Protein AF-A0A947AIR0-F1 (afdb_monomer_lite)

Radius of gyration: 21.08 Å; chains: 1; bounding box: 54×24×46 Å

Sequence (71 aa):
MARNRRNRITNLDIAITFALTSVFIWLAYRVNVEVDYKWNWGVIPQYLIRFDPEKSRWVWGLIMQGVFTTL

Structure (mmCIF, N/CA/C/O backbone):
data_AF-A0A947AIR0-F1
#
_entry.id   AF-A0A947AIR0-F1
#
loop_
_atom_site.group_PDB
_atom_site.id
_atom_site.type_symbol
_atom_site.label_atom_id
_atom_site.label_alt_id
_atom_site.label_comp_id
_atom_site.label_asym_id
_atom_site.label_entity_id
_atom_site.label_seq_id
_atom_site.pdbx_PDB_ins_code
_atom_site.Cartn_x
_atom_site.Cartn_y
_atom_site.Cartn_z
_atom_site.occupancy
_atom_site.B_iso_or_equiv
_atom_site.auth_seq_id
_atom_site.auth_comp_id
_atom_site.auth_asym_id
_atom_site.auth_atom_id
_atom_site.pdbx_PDB_model_num
ATOM 1 N N . MET A 1 1 ? 34.032 -2.055 4.170 1.00 38.78 1 MET A N 1
ATOM 2 C CA . MET A 1 1 ? 34.249 -1.367 2.876 1.00 38.78 1 MET A CA 1
ATOM 3 C C . MET A 1 1 ? 32.894 -1.017 2.265 1.00 38.78 1 MET A C 1
ATOM 5 O O . MET A 1 1 ? 32.276 -1.866 1.637 1.00 38.78 1 MET A O 1
ATOM 9 N N . ALA A 1 2 ? 32.378 0.190 2.515 1.00 49.81 2 ALA A N 1
ATOM 10 C CA . ALA A 1 2 ? 31.091 0.624 1.969 1.00 49.81 2 ALA A CA 1
ATOM 11 C C . ALA A 1 2 ? 31.261 0.986 0.484 1.00 49.81 2 ALA A C 1
ATOM 13 O O . ALA A 1 2 ? 31.963 1.933 0.133 1.00 49.81 2 ALA A O 1
ATOM 14 N N . ARG A 1 3 ? 30.665 0.185 -0.402 1.00 53.84 3 ARG A N 1
ATOM 15 C CA . ARG A 1 3 ? 30.709 0.372 -1.856 1.00 53.84 3 ARG A CA 1
ATOM 16 C C . ARG A 1 3 ? 29.855 1.582 -2.229 1.00 53.84 3 ARG A C 1
ATOM 18 O O . ARG A 1 3 ? 28.643 1.466 -2.372 1.00 53.84 3 ARG A O 1
ATOM 25 N N . ASN A 1 4 ? 30.501 2.735 -2.381 1.00 55.31 4 ASN A N 1
ATOM 26 C CA . ASN A 1 4 ? 29.876 3.972 -2.834 1.00 55.31 4 ASN A CA 1
ATOM 27 C C . ASN A 1 4 ? 29.479 3.835 -4.318 1.00 55.31 4 ASN A C 1
ATOM 29 O O . ASN A 1 4 ? 30.260 4.142 -5.221 1.00 55.31 4 ASN A O 1
ATOM 33 N N . ARG A 1 5 ? 28.289 3.286 -4.588 1.00 60.28 5 ARG A N 1
ATOM 34 C CA . ARG A 1 5 ? 27.712 3.282 -5.935 1.00 60.28 5 ARG A CA 1
ATOM 35 C C . ARG A 1 5 ? 27.183 4.686 -6.204 1.00 60.28 5 ARG A C 1
ATOM 37 O O . ARG A 1 5 ? 26.156 5.075 -5.666 1.00 60.28 5 ARG A O 1
ATOM 44 N N . ARG A 1 6 ? 27.889 5.454 -7.041 1.00 58.56 6 ARG A N 1
ATOM 45 C CA . ARG A 1 6 ? 27.288 6.617 -7.706 1.00 58.56 6 ARG A CA 1
ATOM 46 C C . ARG A 1 6 ? 26.051 6.105 -8.443 1.00 58.56 6 ARG A C 1
ATOM 48 O O . ARG A 1 6 ? 26.204 5.371 -9.416 1.00 58.56 6 ARG A O 1
ATOM 55 N N . ASN A 1 7 ? 24.861 6.459 -7.965 1.00 60.97 7 ASN A N 1
ATOM 56 C CA . ASN A 1 7 ? 23.595 6.151 -8.625 1.00 60.97 7 ASN A CA 1
ATOM 57 C C . ASN A 1 7 ? 23.523 6.956 -9.929 1.00 60.97 7 ASN A C 1
ATOM 59 O O . ASN A 1 7 ? 22.949 8.040 -9.978 1.00 60.97 7 ASN A O 1
ATOM 63 N N . ARG A 1 8 ? 24.188 6.472 -10.981 1.00 71.00 8 ARG A N 1
ATOM 64 C CA . ARG A 1 8 ? 23.971 6.975 -12.335 1.00 71.00 8 ARG A CA 1
ATOM 65 C C . ARG A 1 8 ? 22.626 6.425 -12.776 1.00 71.00 8 ARG A C 1
ATOM 67 O O . ARG A 1 8 ? 22.539 5.247 -13.105 1.00 71.00 8 ARG A O 1
ATOM 74 N N . ILE A 1 9 ? 21.605 7.277 -12.734 1.00 76.12 9 ILE A N 1
ATOM 75 C CA . ILE A 1 9 ? 20.317 6.991 -13.359 1.00 76.12 9 ILE A CA 1
ATOM 76 C C . ILE A 1 9 ? 20.609 6.733 -14.835 1.00 76.12 9 ILE A C 1
ATOM 78 O O . ILE A 1 9 ? 21.078 7.619 -15.551 1.00 76.12 9 ILE A O 1
ATOM 82 N N . THR A 1 10 ? 20.430 5.489 -15.255 1.00 84.44 10 THR A N 1
ATOM 83 C CA . THR A 1 10 ? 20.658 5.062 -16.633 1.00 84.44 10 THR A CA 1
ATOM 84 C C . THR A 1 10 ? 19.368 5.272 -17.425 1.00 84.44 10 THR A C 1
ATOM 86 O O . THR A 1 10 ? 18.279 5.218 -16.860 1.00 84.44 10 THR A O 1
ATOM 89 N N . ASN A 1 11 ? 19.446 5.471 -18.745 1.00 86.50 11 ASN A N 1
ATOM 90 C CA . ASN A 1 11 ? 18.248 5.616 -19.591 1.00 86.50 11 ASN A CA 1
ATOM 91 C C . ASN A 1 11 ? 17.276 4.425 -19.446 1.00 86.50 11 ASN A C 1
ATOM 93 O O . ASN A 1 11 ? 16.066 4.597 -19.561 1.00 86.50 11 ASN A O 1
ATOM 97 N N . LEU A 1 12 ? 17.804 3.234 -19.138 1.00 86.81 12 LEU A N 1
ATOM 98 C CA . LEU A 1 12 ? 17.013 2.048 -18.805 1.00 86.81 12 LEU A CA 1
ATOM 99 C C . LEU A 1 12 ? 16.215 2.218 -17.507 1.00 86.81 12 LEU A C 1
ATOM 101 O O . LEU A 1 12 ? 15.047 1.847 -17.477 1.00 86.81 12 LEU A O 1
ATOM 105 N N . ASP A 1 13 ? 16.796 2.824 -16.469 1.00 87.31 13 ASP A N 1
ATOM 106 C CA . ASP A 1 13 ? 16.099 3.074 -15.200 1.00 87.31 13 ASP A CA 1
ATOM 107 C C . ASP A 1 13 ? 14.911 4.019 -15.416 1.00 87.31 13 ASP A C 1
ATOM 109 O O . ASP A 1 13 ? 13.833 3.807 -14.862 1.00 87.31 13 ASP A O 1
ATOM 113 N N . ILE A 1 14 ? 15.084 5.029 -16.276 1.00 91.25 14 ILE A N 1
ATOM 114 C CA . ILE A 1 14 ? 14.016 5.964 -16.656 1.00 91.25 14 ILE A CA 1
ATOM 115 C C . ILE A 1 14 ? 12.916 5.230 -17.424 1.00 91.25 14 ILE A C 1
ATOM 117 O O . ILE A 1 14 ? 11.743 5.373 -17.087 1.00 91.25 14 ILE A O 1
ATOM 121 N N . ALA A 1 15 ? 13.281 4.415 -18.417 1.00 94.75 15 ALA A N 1
ATOM 122 C CA . ALA A 1 15 ? 12.320 3.657 -19.214 1.00 94.75 15 ALA A CA 1
ATOM 123 C C . ALA A 1 15 ? 11.508 2.671 -18.358 1.00 94.75 15 ALA A C 1
ATOM 125 O O . ALA A 1 15 ? 10.286 2.607 -18.480 1.00 94.75 15 ALA A O 1
ATOM 126 N N . ILE A 1 16 ? 12.171 1.946 -17.452 1.00 93.94 16 ILE A N 1
ATOM 127 C CA . ILE A 1 16 ? 11.524 0.994 -16.540 1.00 93.94 16 ILE A CA 1
ATOM 128 C C . ILE A 1 16 ? 10.600 1.727 -15.569 1.00 93.94 16 ILE A C 1
ATOM 130 O O . ILE A 1 16 ? 9.456 1.314 -15.383 1.00 93.94 16 ILE A O 1
ATOM 134 N N . THR A 1 17 ? 11.063 2.834 -14.983 1.00 93.50 17 THR A N 1
ATOM 135 C CA . THR A 1 17 ? 10.243 3.641 -14.070 1.00 93.50 17 THR A CA 1
ATOM 136 C C . THR A 1 17 ? 9.009 4.171 -14.792 1.00 93.50 17 THR A C 1
ATOM 138 O O . THR A 1 17 ? 7.901 4.023 -14.291 1.00 93.50 17 THR A O 1
ATOM 141 N N . PHE A 1 18 ? 9.172 4.707 -16.002 1.00 95.69 18 PHE A N 1
ATOM 142 C CA . PHE A 1 18 ? 8.062 5.224 -16.796 1.00 95.69 18 PHE A CA 1
ATOM 143 C C . PHE A 1 18 ? 7.050 4.134 -17.174 1.00 95.69 18 PHE A C 1
ATOM 145 O O . PHE A 1 18 ? 5.840 4.349 -17.066 1.00 95.69 18 PHE A O 1
ATOM 152 N N . ALA A 1 19 ? 7.526 2.948 -17.566 1.00 95.88 19 ALA A N 1
ATOM 153 C CA . ALA A 1 19 ? 6.669 1.805 -17.861 1.00 95.88 19 ALA A CA 1
ATOM 154 C C . ALA A 1 19 ? 5.872 1.368 -16.621 1.00 95.88 19 ALA A C 1
ATOM 156 O O . ALA A 1 19 ? 4.654 1.221 -16.695 1.00 95.88 19 ALA A O 1
ATOM 157 N N . LEU A 1 20 ? 6.534 1.240 -15.467 1.00 96.31 20 LEU A N 1
ATOM 158 C CA . LEU A 1 20 ? 5.881 0.907 -14.199 1.00 96.31 20 LEU A CA 1
ATOM 159 C C . LEU A 1 20 ? 4.831 1.952 -13.820 1.00 96.31 20 LEU A C 1
ATOM 161 O O . LEU A 1 20 ? 3.688 1.596 -13.539 1.00 96.31 20 LEU A O 1
ATOM 165 N N . THR A 1 21 ? 5.183 3.238 -13.858 1.00 96.56 21 THR A N 1
ATOM 166 C CA . THR A 1 21 ? 4.251 4.330 -13.558 1.00 96.56 21 THR A CA 1
ATOM 167 C C . THR A 1 21 ? 3.038 4.298 -14.486 1.00 96.56 21 THR A C 1
ATOM 169 O O . THR A 1 21 ? 1.913 4.433 -14.012 1.00 96.56 21 THR A O 1
ATOM 172 N N . SER A 1 22 ? 3.237 4.045 -15.781 1.00 95.81 22 SER A N 1
ATOM 173 C CA . SER A 1 22 ? 2.142 3.935 -16.752 1.00 95.81 22 SER A CA 1
ATOM 174 C C . SER A 1 22 ? 1.193 2.780 -16.419 1.00 95.81 22 SER A C 1
ATOM 176 O O . SER A 1 22 ? -0.023 2.956 -16.461 1.00 95.81 22 SER A O 1
ATOM 178 N N . VAL A 1 23 ? 1.729 1.623 -16.015 1.00 95.88 23 VAL A N 1
ATOM 179 C CA . VAL A 1 23 ? 0.926 0.472 -15.569 1.00 95.88 23 VAL A CA 1
ATOM 180 C C . VAL A 1 23 ? 0.123 0.809 -14.311 1.00 95.88 23 VAL A C 1
ATOM 182 O O . VAL A 1 23 ? -1.070 0.514 -14.261 1.00 95.88 23 VAL A O 1
ATOM 185 N N . PHE A 1 24 ? 0.731 1.465 -13.316 1.00 94.50 24 PHE A N 1
ATOM 186 C CA . PHE A 1 24 ? 0.023 1.886 -12.101 1.00 94.50 24 PHE A CA 1
ATOM 187 C C . PHE A 1 24 ? -1.100 2.883 -12.397 1.00 94.50 24 PHE A C 1
ATOM 189 O O . PHE A 1 24 ? -2.197 2.737 -11.858 1.00 94.50 24 PHE A O 1
ATOM 196 N N . ILE A 1 25 ? -0.856 3.863 -13.273 1.00 93.19 25 ILE A N 1
ATOM 197 C CA . ILE A 1 25 ? -1.873 4.835 -13.697 1.00 93.19 25 ILE A CA 1
ATOM 198 C C . ILE A 1 25 ? -3.019 4.126 -14.419 1.00 93.19 25 ILE A C 1
ATOM 200 O O . ILE A 1 25 ? -4.181 4.371 -14.102 1.00 93.19 25 ILE A O 1
ATOM 204 N N . TRP A 1 26 ? -2.710 3.226 -15.355 1.00 91.69 26 TRP A N 1
ATOM 205 C CA . TRP A 1 26 ? -3.723 2.467 -16.086 1.00 91.69 26 TRP A CA 1
ATOM 206 C C . TRP A 1 26 ? -4.579 1.608 -15.151 1.00 91.69 26 TRP A C 1
ATOM 208 O O . TRP A 1 26 ? -5.803 1.610 -15.259 1.00 91.69 26 TRP A O 1
ATOM 218 N N . LEU A 1 27 ? -3.954 0.930 -14.186 1.00 88.00 27 LEU A N 1
ATOM 219 C CA . LEU A 1 27 ? -4.657 0.115 -13.201 1.00 88.00 27 LEU A CA 1
ATOM 220 C C . LEU A 1 27 ? -5.546 0.975 -12.293 1.00 88.00 27 LEU A C 1
ATOM 222 O O . LEU A 1 27 ? -6.702 0.627 -12.069 1.00 88.00 27 LEU A O 1
ATOM 226 N N . ALA A 1 28 ? -5.051 2.126 -11.830 1.00 84.62 28 ALA A N 1
ATOM 227 C CA . ALA A 1 28 ? -5.840 3.071 -11.044 1.00 84.62 28 ALA A CA 1
ATOM 228 C C . ALA A 1 28 ? -7.034 3.628 -11.836 1.00 84.62 28 ALA A C 1
ATOM 230 O O . ALA A 1 28 ? -8.141 3.700 -11.302 1.00 84.62 28 ALA A O 1
ATOM 231 N N . TYR A 1 29 ? -6.836 3.982 -13.109 1.00 85.94 29 TYR A N 1
ATOM 232 C CA . TYR A 1 29 ? -7.911 4.425 -13.997 1.00 85.94 29 TYR A CA 1
ATOM 233 C C . TYR A 1 29 ? -8.960 3.326 -14.178 1.00 85.94 29 TYR A C 1
ATOM 235 O O . TYR A 1 29 ? -10.147 3.566 -13.973 1.00 85.94 29 TYR A O 1
ATOM 243 N N . ARG A 1 30 ? -8.520 2.098 -14.468 1.00 83.25 30 ARG A N 1
ATOM 244 C CA . ARG A 1 30 ? -9.403 0.942 -14.635 1.00 83.25 30 ARG A CA 1
ATOM 245 C C . ARG A 1 30 ? -10.242 0.677 -13.385 1.00 83.25 30 ARG A C 1
ATOM 247 O O . ARG A 1 30 ? -11.449 0.500 -13.493 1.00 83.25 30 ARG A O 1
ATOM 254 N N . VAL A 1 31 ? -9.620 0.712 -12.205 1.00 78.25 31 VAL A N 1
ATOM 255 C CA . VAL A 1 31 ? -10.316 0.540 -10.921 1.00 78.25 31 VAL A CA 1
ATOM 256 C C . VAL A 1 31 ? -11.357 1.638 -10.691 1.00 78.25 31 VAL A C 1
ATOM 258 O O . VAL A 1 31 ? -12.418 1.343 -10.166 1.00 78.25 31 VAL A O 1
ATOM 261 N N . ASN A 1 32 ? -11.103 2.885 -11.094 1.00 73.00 32 ASN A N 1
ATOM 262 C CA . ASN A 1 32 ? -12.081 3.966 -10.919 1.00 73.00 32 ASN A CA 1
ATOM 263 C C . ASN A 1 32 ? -13.222 3.939 -11.949 1.00 73.00 32 ASN A C 1
ATOM 265 O O . ASN A 1 32 ? -14.292 4.464 -11.660 1.00 73.00 32 ASN A O 1
ATOM 269 N N . VAL A 1 33 ? -12.994 3.386 -13.144 1.00 72.06 33 VAL A N 1
ATOM 270 C CA . VAL A 1 33 ? -13.953 3.454 -14.262 1.00 72.06 33 VAL A CA 1
ATOM 271 C C . VAL A 1 33 ? -14.808 2.195 -14.393 1.00 72.06 33 VAL A C 1
ATOM 273 O O . VAL A 1 33 ?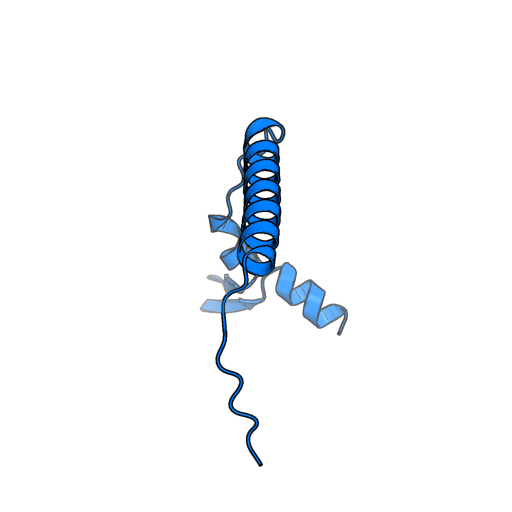 -15.992 2.306 -14.687 1.00 72.06 33 VAL A O 1
ATOM 276 N N . GLU A 1 34 ? -14.246 1.002 -14.183 1.00 62.22 34 GLU A N 1
ATOM 277 C CA . GLU A 1 34 ? -14.999 -0.258 -14.317 1.00 62.22 34 GLU A CA 1
ATOM 278 C C . GLU A 1 34 ? -15.672 -0.697 -13.012 1.00 62.22 34 GLU A C 1
ATOM 280 O O . GLU A 1 34 ?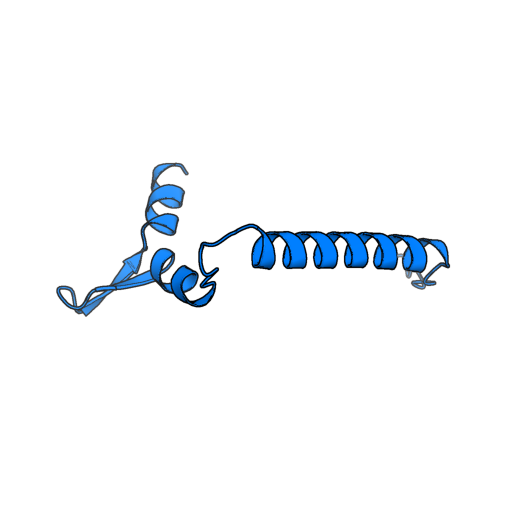 -16.588 -1.519 -13.036 1.00 62.22 34 GLU A O 1
ATOM 285 N N . VAL A 1 35 ? -15.235 -0.174 -11.865 1.00 64.69 35 VAL A N 1
ATOM 286 C CA . VAL A 1 35 ? -15.792 -0.557 -10.569 1.00 64.69 35 VAL A CA 1
ATOM 287 C C . VAL A 1 35 ? -16.820 0.492 -10.155 1.00 64.69 35 VAL A C 1
ATOM 289 O O . VAL A 1 35 ? -16.483 1.519 -9.580 1.00 64.69 35 VAL A O 1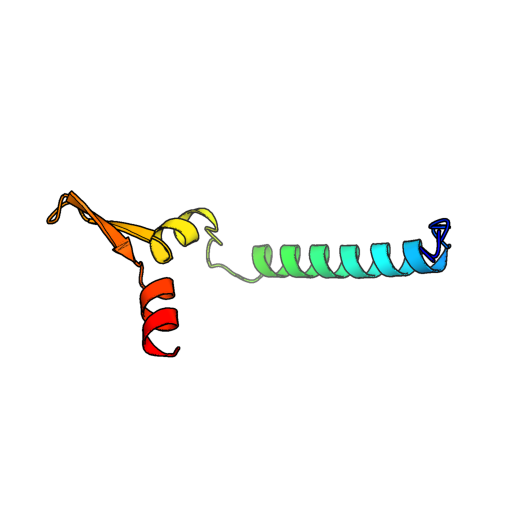
ATOM 292 N N . ASP A 1 36 ? -18.101 0.195 -10.385 1.00 59.31 36 ASP A N 1
ATOM 293 C CA .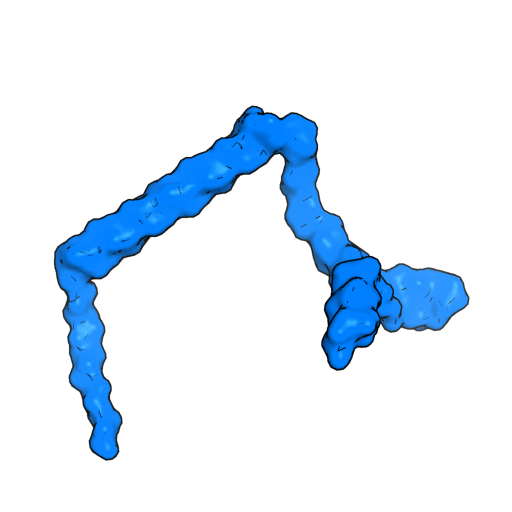 ASP A 1 36 ? -19.259 0.988 -9.914 1.00 59.31 36 ASP A CA 1
ATOM 294 C C . ASP A 1 36 ? -19.324 1.092 -8.364 1.00 59.31 36 ASP A C 1
ATOM 296 O O . ASP A 1 36 ? -20.162 1.762 -7.758 1.00 59.31 36 ASP A O 1
ATOM 300 N N . TYR A 1 37 ? -18.399 0.410 -7.683 1.00 59.31 37 TYR A N 1
ATOM 301 C CA . TYR A 1 37 ? -18.154 0.508 -6.256 1.00 59.31 37 TYR A CA 1
ATOM 302 C C . TYR A 1 37 ? -17.281 1.732 -5.969 1.00 59.31 37 TYR A C 1
ATOM 304 O O . TYR A 1 37 ? -16.083 1.738 -6.252 1.00 59.31 37 TYR A O 1
ATOM 312 N N . LYS A 1 38 ? -17.871 2.766 -5.356 1.00 66.19 38 LYS A N 1
ATOM 313 C CA . LYS A 1 38 ? -17.146 3.954 -4.879 1.00 66.19 38 LYS A CA 1
ATOM 314 C C . LYS A 1 38 ? -15.984 3.521 -3.993 1.00 66.19 38 LYS A C 1
ATOM 316 O O . LYS A 1 38 ? -16.184 3.171 -2.828 1.00 66.19 38 LYS A O 1
ATOM 321 N N . TRP A 1 39 ? -14.775 3.541 -4.541 1.00 67.25 39 TRP A N 1
ATOM 322 C CA . TRP A 1 39 ? -13.588 3.121 -3.822 1.00 67.25 39 TRP A CA 1
ATOM 323 C C . TRP A 1 39 ? -13.289 4.116 -2.689 1.00 67.25 39 TRP A C 1
ATOM 325 O O . TRP A 1 39 ? -12.605 5.122 -2.870 1.00 67.25 39 TRP A O 1
ATOM 335 N N . ASN A 1 40 ? -13.825 3.853 -1.495 1.00 74.75 40 ASN A N 1
ATOM 336 C CA . ASN A 1 40 ? -13.660 4.711 -0.328 1.00 74.75 40 ASN A CA 1
ATOM 337 C C . ASN A 1 40 ? -12.449 4.257 0.499 1.00 74.75 40 ASN A C 1
ATOM 339 O O . ASN A 1 40 ? -12.596 3.614 1.534 1.00 74.75 40 ASN A O 1
ATOM 343 N N . TRP A 1 41 ? -11.235 4.614 0.069 1.00 77.31 41 TRP A N 1
ATOM 344 C CA . TRP A 1 41 ? -10.008 4.349 0.842 1.00 77.31 41 TRP A CA 1
ATOM 345 C C . TRP A 1 41 ? -10.064 4.916 2.276 1.00 77.31 41 TRP A C 1
ATOM 347 O O . TRP A 1 41 ? -9.348 4.434 3.152 1.00 77.31 41 TRP A O 1
ATOM 357 N N . GLY A 1 42 ? -10.939 5.894 2.542 1.00 82.38 42 GLY A N 1
ATOM 358 C CA . GLY A 1 42 ? -11.124 6.503 3.858 1.00 82.38 42 GLY A CA 1
ATOM 359 C C . GLY A 1 42 ? -11.712 5.574 4.923 1.00 82.38 42 GLY A C 1
ATOM 360 O O . GLY A 1 42 ? -11.536 5.850 6.106 1.00 82.38 42 GLY A O 1
ATOM 361 N N . VAL A 1 43 ? -12.364 4.461 4.553 1.00 83.12 43 VAL A N 1
ATOM 362 C CA . VAL A 1 43 ? -12.941 3.537 5.554 1.00 83.12 43 VAL A CA 1
ATOM 363 C C . VAL A 1 43 ? -11.944 2.505 6.074 1.00 83.12 43 VAL A C 1
ATOM 365 O O . VAL A 1 43 ? -12.154 1.947 7.146 1.00 83.12 43 VAL A O 1
ATOM 368 N N . ILE A 1 44 ? -10.847 2.242 5.356 1.00 87.19 44 ILE A N 1
ATOM 369 C CA . ILE A 1 44 ? -9.890 1.180 5.715 1.00 87.19 44 ILE A CA 1
ATOM 370 C C . ILE A 1 44 ? -9.287 1.352 7.120 1.00 87.19 44 ILE A C 1
ATOM 372 O O . ILE A 1 44 ? -9.243 0.353 7.843 1.00 87.19 44 ILE A O 1
ATOM 376 N N . PRO A 1 45 ? -8.878 2.559 7.570 1.00 86.94 45 PRO A N 1
ATOM 377 C CA . PRO A 1 45 ? -8.357 2.745 8.925 1.00 86.94 45 PRO A CA 1
ATOM 378 C C . PRO A 1 45 ? -9.305 2.225 10.014 1.00 86.94 45 PRO A C 1
ATOM 380 O O . PRO A 1 45 ? -8.850 1.583 10.957 1.00 86.94 45 PRO A O 1
ATOM 383 N N . GLN A 1 46 ? -10.620 2.396 9.833 1.00 87.12 46 GLN A N 1
ATOM 384 C CA . GLN A 1 46 ? -11.640 1.902 10.762 1.00 87.12 46 GLN A CA 1
ATOM 385 C C . GLN A 1 46 ? -11.719 0.364 10.802 1.00 87.12 46 GLN A C 1
ATOM 387 O O . GLN A 1 46 ? -12.054 -0.216 11.835 1.00 87.12 46 GLN A O 1
ATOM 392 N N . TYR A 1 47 ? -11.401 -0.323 9.701 1.00 89.31 47 TYR A N 1
ATOM 393 C CA . TYR A 1 47 ? -11.349 -1.790 9.653 1.00 89.31 47 TYR A CA 1
ATOM 394 C C . TYR A 1 47 ? -10.056 -2.373 10.236 1.00 89.31 47 TYR A C 1
ATOM 396 O O . TYR A 1 47 ? -10.021 -3.564 10.553 1.00 89.31 47 TYR A O 1
ATOM 404 N N . LEU A 1 48 ? -9.014 -1.555 10.404 1.00 92.00 48 LEU A N 1
ATOM 405 C CA . LEU A 1 48 ? -7.791 -1.923 11.117 1.00 92.00 48 LEU A CA 1
ATOM 406 C C . LEU A 1 48 ? -7.950 -1.698 12.620 1.00 92.00 48 LEU A C 1
ATOM 408 O O . LEU A 1 48 ? -7.715 -2.604 13.418 1.00 92.00 48 LEU A O 1
ATOM 412 N N . ILE A 1 49 ? -8.368 -0.496 13.011 1.00 91.81 49 ILE A N 1
ATOM 413 C CA . ILE A 1 49 ? -8.52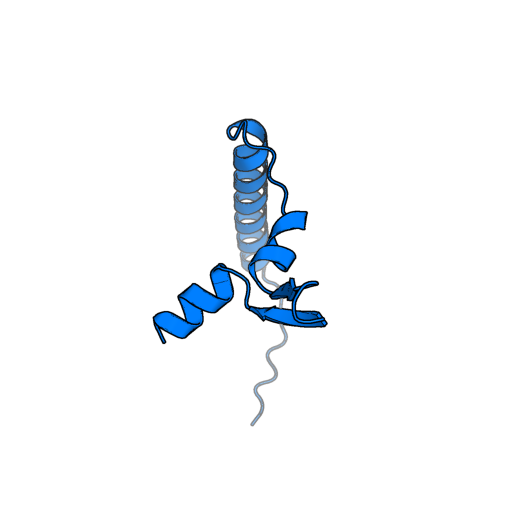2 -0.078 14.402 1.00 91.81 49 ILE A CA 1
ATOM 414 C C . ILE A 1 49 ? -9.788 0.775 14.501 1.00 91.81 49 ILE A C 1
ATOM 416 O O . ILE A 1 49 ? -9.942 1.757 13.778 1.00 91.81 49 ILE A O 1
ATOM 420 N N . ARG A 1 50 ? -10.689 0.429 15.422 1.00 90.38 50 ARG A N 1
ATOM 421 C CA . ARG A 1 50 ? -11.909 1.206 15.687 1.00 90.38 50 ARG A CA 1
ATOM 422 C C . ARG A 1 50 ? -12.023 1.553 17.162 1.00 90.38 50 ARG A C 1
ATOM 424 O O . ARG A 1 50 ? -11.608 0.774 18.018 1.00 90.38 50 ARG A O 1
ATOM 431 N N . PHE A 1 51 ? -12.611 2.702 17.464 1.00 91.06 51 PHE A N 1
ATOM 432 C CA . PHE A 1 51 ? -12.982 3.043 18.831 1.00 91.06 51 PHE A CA 1
ATOM 433 C C . PHE A 1 51 ? -14.309 2.361 19.181 1.00 91.06 51 PHE A C 1
ATOM 435 O O . PHE A 1 51 ? -15.271 2.450 18.419 1.00 91.06 51 PHE A O 1
ATOM 442 N N . ASP A 1 52 ? -14.341 1.650 20.304 1.00 88.75 52 ASP A N 1
ATOM 443 C CA . ASP A 1 52 ? -15.528 0.997 20.850 1.00 88.75 52 ASP A CA 1
ATOM 444 C C . ASP A 1 52 ? -16.120 1.893 21.953 1.00 88.75 52 ASP A C 1
ATOM 446 O O . ASP A 1 52 ? -15.511 2.006 23.024 1.00 88.75 52 ASP A O 1
ATOM 450 N N . PRO A 1 53 ? -17.270 2.549 21.707 1.00 87.69 53 PRO A N 1
ATOM 451 C CA . PRO A 1 53 ? -17.896 3.437 22.679 1.00 87.69 53 PRO A CA 1
ATOM 452 C C . PRO A 1 53 ? -18.520 2.692 23.867 1.00 87.69 53 PRO A C 1
ATOM 454 O O . PRO A 1 53 ? -18.650 3.287 24.929 1.00 87.69 53 PRO A O 1
ATOM 457 N N . GLU A 1 54 ? -18.862 1.404 23.741 1.00 90.50 54 GLU A N 1
ATOM 458 C CA . GLU A 1 54 ? -19.413 0.624 24.862 1.00 90.50 54 GLU A CA 1
ATOM 459 C C . GLU A 1 54 ? -18.336 0.306 25.902 1.00 90.50 54 GLU A C 1
ATOM 461 O O . GLU A 1 54 ? -18.601 0.232 27.101 1.00 90.50 54 GLU A O 1
ATOM 466 N N . LYS A 1 55 ? -17.097 0.123 25.439 1.00 88.56 55 LYS A N 1
ATOM 467 C CA . LYS A 1 55 ? -15.938 -0.217 26.278 1.00 88.56 55 LYS A CA 1
ATOM 468 C C . LYS A 1 55 ? -14.976 0.955 26.468 1.00 88.56 55 LYS A C 1
ATOM 470 O O . LYS A 1 55 ? -13.922 0.763 27.075 1.00 88.56 55 LYS A O 1
ATOM 475 N N . SER A 1 56 ? -15.312 2.128 25.924 1.00 89.94 56 SER A N 1
ATOM 476 C CA . SER A 1 56 ? -14.497 3.350 25.906 1.00 89.94 56 SER A CA 1
ATOM 477 C C . SER A 1 56 ? -13.026 3.096 25.557 1.00 89.94 56 SER A C 1
ATOM 479 O O . SER A 1 56 ? -12.120 3.637 26.192 1.00 89.94 56 SER A O 1
ATOM 481 N N . ARG A 1 57 ? -12.763 2.227 24.571 1.00 90.44 57 ARG A N 1
ATOM 482 C CA . ARG A 1 57 ? -11.400 1.788 24.231 1.00 90.44 57 ARG A CA 1
ATOM 483 C C . ARG A 1 57 ? -11.214 1.559 22.741 1.00 90.44 57 ARG A C 1
ATOM 485 O O . ARG A 1 57 ? -12.151 1.230 22.022 1.00 90.44 57 ARG A O 1
ATOM 492 N N . TRP A 1 58 ? -9.970 1.641 22.291 1.00 90.94 58 TRP A N 1
ATOM 493 C CA . TRP A 1 58 ? -9.595 1.221 20.946 1.00 90.94 58 TRP A CA 1
ATOM 494 C C . TRP A 1 58 ? -9.549 -0.303 20.859 1.00 90.94 58 TRP A C 1
ATOM 496 O O . TRP A 1 58 ? -8.958 -0.968 21.711 1.00 90.94 58 TRP A O 1
ATOM 506 N N . VAL A 1 59 ? -10.189 -0.858 19.836 1.00 91.50 59 VAL A N 1
ATOM 507 C CA . VAL A 1 59 ? -10.207 -2.293 19.556 1.00 91.50 59 VAL A CA 1
ATOM 508 C C . VAL A 1 59 ? -9.711 -2.561 18.144 1.00 91.50 59 VAL A C 1
ATOM 510 O O . VAL A 1 59 ? -9.876 -1.748 17.231 1.00 91.50 59 VAL A O 1
ATOM 513 N N . TRP A 1 60 ? -9.126 -3.739 17.961 1.00 92.69 60 TRP A N 1
ATOM 514 C CA . TRP A 1 60 ? -8.760 -4.242 16.647 1.00 92.69 60 TRP A CA 1
ATOM 515 C C . TRP A 1 60 ? -10.007 -4.396 15.779 1.00 92.69 60 TRP A C 1
ATOM 517 O O . TRP A 1 60 ? -10.994 -5.015 16.187 1.00 92.69 60 TRP A O 1
ATOM 527 N N . GLY A 1 61 ? -9.960 -3.799 14.594 1.00 91.94 61 GLY A N 1
ATOM 528 C CA . GLY A 1 61 ? -10.967 -3.985 13.566 1.00 91.94 61 GLY A CA 1
ATOM 529 C C . GLY A 1 61 ? -10.843 -5.359 12.908 1.00 91.94 61 GLY A C 1
ATOM 530 O O . GLY A 1 61 ? -9.911 -6.121 13.173 1.00 91.94 61 GLY A O 1
ATOM 531 N N . LEU A 1 62 ? -11.806 -5.673 12.043 1.00 91.00 62 LEU A N 1
ATOM 532 C CA . LEU A 1 62 ? -11.971 -6.997 11.441 1.00 91.00 62 LEU A CA 1
ATOM 533 C C . LEU A 1 62 ? -10.695 -7.508 10.747 1.00 91.00 62 LEU A C 1
ATOM 535 O O . LEU A 1 62 ? -10.368 -8.687 10.846 1.00 91.00 62 LEU A O 1
ATOM 539 N N . ILE A 1 63 ? -9.951 -6.615 10.084 1.00 92.44 63 ILE A N 1
ATOM 540 C CA . ILE A 1 63 ? -8.712 -6.976 9.382 1.00 92.44 63 ILE A CA 1
ATOM 541 C C . ILE A 1 63 ? -7.659 -7.439 10.389 1.00 92.44 63 ILE A C 1
ATOM 543 O O . ILE A 1 63 ? -7.077 -8.509 10.232 1.00 92.44 63 ILE A O 1
ATOM 547 N N . MET A 1 64 ? -7.448 -6.661 11.453 1.00 93.25 64 MET A N 1
ATOM 548 C CA . MET A 1 64 ? -6.475 -6.996 12.493 1.00 93.25 64 MET A CA 1
ATOM 549 C C . MET A 1 64 ? -6.883 -8.261 13.253 1.00 93.25 64 MET A C 1
ATOM 551 O O . MET A 1 64 ? -6.032 -9.089 13.554 1.00 93.25 64 MET A O 1
ATOM 555 N N . GLN A 1 65 ? -8.181 -8.470 13.495 1.00 90.75 65 GLN A N 1
ATOM 556 C CA . GLN A 1 65 ? -8.684 -9.720 14.074 1.00 90.75 65 GLN A CA 1
ATOM 557 C C . GLN A 1 65 ? -8.359 -10.938 13.201 1.00 90.75 65 GLN A C 1
ATOM 559 O O . GLN A 1 65 ? -7.871 -11.937 13.724 1.00 90.75 65 GLN A O 1
ATOM 564 N N . GLY A 1 66 ? -8.579 -10.859 11.884 1.00 90.75 66 GLY A N 1
ATOM 565 C CA . GLY A 1 66 ? -8.233 -11.938 10.955 1.00 90.75 66 GLY A CA 1
ATOM 566 C C . GLY A 1 66 ? -6.732 -12.237 10.925 1.00 90.75 66 GLY A C 1
ATOM 567 O O . GLY A 1 66 ? -6.334 -13.401 10.986 1.00 90.75 66 GLY A O 1
ATOM 568 N N . V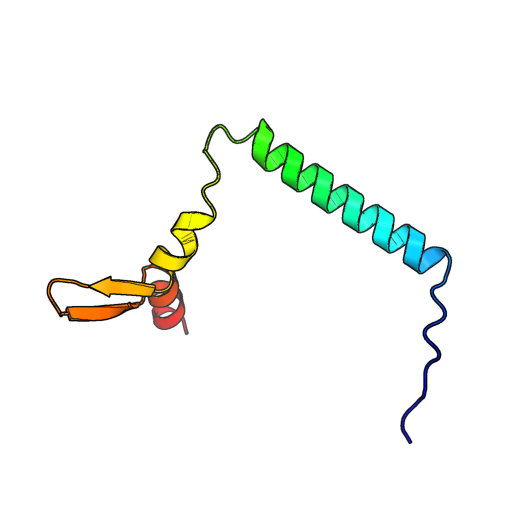AL A 1 67 ? -5.899 -11.190 10.914 1.00 92.31 67 VAL A N 1
ATOM 569 C CA . VAL A 1 67 ? -4.433 -11.315 10.972 1.00 92.31 67 VAL A CA 1
ATOM 570 C C . VAL A 1 67 ? -3.993 -12.020 12.258 1.00 92.31 67 VAL A C 1
ATOM 572 O O . VAL A 1 67 ? -3.256 -12.997 12.185 1.00 92.31 67 VAL A O 1
ATOM 575 N N . PHE A 1 68 ? -4.492 -11.591 13.421 1.00 92.00 68 PHE A N 1
ATOM 576 C CA . PHE A 1 68 ? -4.134 -12.194 14.712 1.00 92.00 68 PHE A CA 1
ATOM 577 C C . PHE A 1 68 ? -4.735 -13.577 14.960 1.00 92.00 68 PHE A C 1
ATOM 579 O O . PHE A 1 68 ? -4.259 -14.290 15.830 1.00 92.00 68 PHE A O 1
ATOM 586 N N . THR A 1 69 ? -5.803 -13.947 14.253 1.00 90.69 69 THR A N 1
ATOM 587 C CA . THR A 1 69 ? -6.383 -15.294 14.373 1.00 90.69 69 THR A CA 1
ATOM 588 C C . THR A 1 69 ? -5.587 -16.317 13.559 1.00 90.69 69 THR A C 1
ATOM 590 O O . THR A 1 69 ? -5.632 -17.505 13.859 1.00 90.69 69 THR A O 1
ATOM 593 N N . THR A 1 70 ? -4.883 -15.868 12.514 1.00 91.12 70 THR A N 1
ATOM 594 C CA . THR A 1 70 ? -4.150 -16.750 11.591 1.00 91.12 70 THR A CA 1
ATOM 595 C C . THR A 1 70 ? -2.677 -16.911 11.970 1.00 91.12 70 THR A C 1
ATOM 597 O O . THR A 1 70 ? -2.103 -17.967 11.711 1.00 91.12 70 THR A O 1
ATOM 600 N N . LEU A 1 71 ? -2.063 -15.863 12.528 1.00 79.62 71 LEU A N 1
ATOM 601 C CA . LEU A 1 71 ? -0.674 -15.858 13.002 1.00 79.62 71 LEU A CA 1
ATOM 602 C C . LEU A 1 71 ? -0.575 -16.372 14.439 1.00 79.62 71 LEU A C 1
ATOM 604 O O . LEU A 1 71 ? 0.382 -17.131 14.705 1.00 79.62 71 LEU A O 1
#

pLDDT: mean 82.86, std 13.36, range [38.78, 96.56]

Secondary structure (DSSP, 8-state):
----------HHHHHHHHHHHHHHHHHHHHHHHH--S---GGGHHHHHEEEETTTTEEEE-HHHHHHHHH-

Foldseek 3Di:
DDPPPPPPCDVVNVVVVVVVVVVVVVVVVCCVPVDPPPPPPVCVVCQQWNQDPVVRDIDGHPVVVVVVVVD